Protein AF-A0A090VD63-F1 (afdb_monomer)

Mean predicted aligned error: 8.0 Å

Sequence (134 aa):
MLKMKHLLLFFITIGLLSCNNEKILELPEINYSSISKIDDISAAYLFYNSEKDSIELNRKNLISTTNWLVNVDKRLSLKLAIPQITFLQNKKKNAGHKKEGAKNYFTCNDTSLKTLGFIEFTETVYHQKLVWNT

Organism: NCBI:txid221126

Radius of gyration: 21.0 Å; Cα contacts (8 Å, |Δi|>4): 183; chains: 1; bounding box: 51×64×44 Å

Solvent-accessible surface area (backbone atoms only — not comparable to full-atom values): 8198 Å² total; per-residue (Å²): 118,68,70,59,56,53,52,52,52,51,54,52,58,59,66,73,64,74,74,82,82,78,84,87,72,68,64,55,78,39,75,71,52,98,35,69,81,82,74,64,70,22,72,39,43,41,38,68,35,80,90,74,76,42,78,46,66,56,70,88,67,56,55,57,50,28,24,35,36,45,41,63,29,82,82,50,50,66,86,62,44,48,61,53,54,52,49,49,53,51,56,42,74,68,36,94,67,58,44,90,89,49,46,33,25,37,56,27,37,14,66,70,78,73,41,54,16,45,47,78,48,66,85,66,82,85,85,78,80,82,77,76,89,123

Foldseek 3Di:
DVVVVVVVVVVVVVVVPPDDPDQDADFAEDQDAPDFDFPFEFEWEWGQDPVVRATDIPVVRDDLAGAYAYGYHPPDDCVRVVVVVVVVLVCSVPDPDYHPPRFYWYWHQHPNVRGIHTDTCSPPDDDDDPPDPD

Secondary structure (DSSP, 8-state):
-HHHHHHHHHHHHHHTT--------PPPEES--S-----SEEEEEEEEETTTTEEEE-GGG--TTSEEEEEE-TTS-HHHHHHHHHHHHHHHHT-SS--TT--EEEEEEETTTTEEEEEE-TTPPPPPP-----

Nearest PDB structures (foldseek):
  2bgg-assembly2_B  TM=2.811E-01  e=1.781E+00  Archaeoglobus fulgidus
  6xup-assembly1_B  TM=3.380E-01  e=4.978E+00  Archaeoglobus fulgidus
  2w42-assembly2_B  TM=2.960E-01  e=4.378E+00  Archaeoglobus fulgidus

pLDDT: mean 87.63, std 12.48, range [44.25, 98.25]

Structure (mmCIF, N/CA/C/O backbone):
data_AF-A0A090VD63-F1
#
_entry.id   AF-A0A090VD63-F1
#
loop_
_atom_site.group_PDB
_atom_site.id
_atom_site.type_symbol
_atom_site.label_atom_id
_atom_site.label_alt_id
_atom_site.label_comp_id
_atom_site.label_asym_id
_atom_site.label_entity_id
_atom_site.label_seq_id
_atom_site.pdbx_PDB_ins_code
_atom_site.Cartn_x
_atom_site.Cartn_y
_atom_site.Cartn_z
_atom_site.occupancy
_atom_site.B_iso_or_equiv
_atom_site.auth_seq_id
_atom_site.auth_comp_id
_atom_site.auth_asym_id
_atom_site.auth_atom_id
_atom_site.pdbx_PDB_model_num
ATOM 1 N N . MET A 1 1 ? 32.425 48.225 1.135 1.00 52.97 1 MET A N 1
ATOM 2 C CA . MET A 1 1 ? 31.285 47.831 0.269 1.00 52.97 1 MET A CA 1
ATOM 3 C C . MET A 1 1 ? 31.408 46.434 -0.353 1.00 52.97 1 MET A C 1
ATOM 5 O O . MET A 1 1 ? 30.395 45.757 -0.449 1.00 52.97 1 MET A O 1
ATOM 9 N N . LEU A 1 2 ? 32.606 45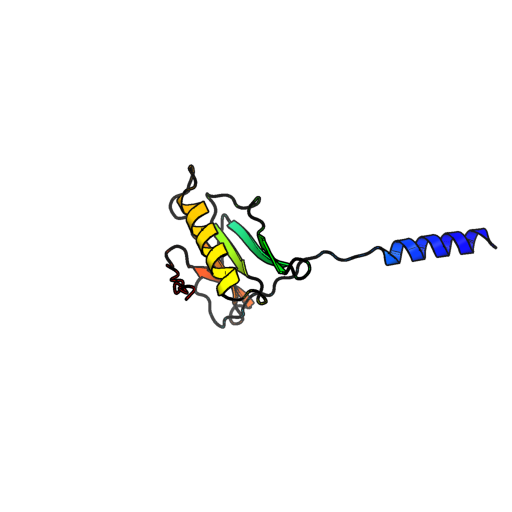.960 -0.734 1.00 56.66 2 LEU A N 1
ATOM 10 C CA . LEU A 1 2 ? 32.789 44.657 -1.404 1.00 56.66 2 LEU A CA 1
ATOM 11 C C . LEU A 1 2 ? 32.387 43.434 -0.537 1.00 56.66 2 LEU A C 1
ATOM 13 O O . LEU A 1 2 ? 31.745 42.514 -1.032 1.00 56.66 2 LEU A O 1
ATOM 17 N N . LYS A 1 3 ? 32.661 43.460 0.780 1.00 59.09 3 LYS A N 1
ATOM 18 C CA . LYS A 1 3 ? 32.334 42.365 1.724 1.00 59.09 3 LYS A CA 1
ATOM 19 C C . LYS A 1 3 ? 30.834 42.035 1.832 1.00 59.09 3 LYS A C 1
ATOM 21 O O . LYS A 1 3 ? 30.494 40.861 1.905 1.00 59.09 3 LYS A O 1
ATOM 26 N N . MET A 1 4 ? 29.936 43.030 1.798 1.00 64.62 4 MET A N 1
ATOM 27 C CA . MET A 1 4 ? 28.485 42.766 1.853 1.00 64.62 4 MET A CA 1
ATOM 28 C C . MET A 1 4 ? 27.946 42.175 0.548 1.00 64.62 4 MET A C 1
ATOM 30 O O . MET A 1 4 ? 27.049 41.343 0.595 1.00 64.62 4 MET A O 1
ATOM 34 N N . LYS A 1 5 ? 28.525 42.540 -0.607 1.00 66.19 5 LYS A N 1
ATOM 35 C CA . LYS A 1 5 ? 28.164 41.956 -1.910 1.00 66.19 5 LYS A CA 1
ATOM 36 C C . LYS A 1 5 ? 28.511 40.464 -1.980 1.00 66.19 5 LYS A C 1
ATOM 38 O O . LYS A 1 5 ? 27.707 39.685 -2.476 1.00 66.19 5 LYS A O 1
ATOM 43 N N . HIS A 1 6 ? 29.664 40.061 -1.438 1.00 73.19 6 HIS A N 1
ATOM 44 C CA . HIS A 1 6 ? 30.054 38.647 -1.356 1.00 73.19 6 HIS A CA 1
ATOM 45 C C . HIS A 1 6 ? 29.200 37.850 -0.362 1.00 73.19 6 HIS A C 1
ATOM 47 O O . HIS A 1 6 ? 28.850 36.709 -0.647 1.00 73.19 6 HIS A O 1
ATOM 53 N N . LEU A 1 7 ? 28.812 38.459 0.764 1.00 78.62 7 LEU A N 1
ATOM 54 C CA . LEU A 1 7 ? 27.907 37.832 1.730 1.00 78.62 7 LEU A CA 1
ATOM 55 C C . LEU A 1 7 ? 26.501 37.629 1.141 1.00 78.62 7 LEU A C 1
ATOM 57 O O . LEU A 1 7 ? 25.914 36.565 1.300 1.00 78.62 7 LEU A O 1
ATOM 61 N N . LEU A 1 8 ? 25.988 38.618 0.403 1.00 81.56 8 LEU A N 1
ATOM 62 C CA . LEU A 1 8 ? 24.709 38.515 -0.302 1.00 81.56 8 LEU A CA 1
ATOM 63 C C . LEU A 1 8 ? 24.740 37.400 -1.361 1.00 81.56 8 LEU A C 1
ATOM 65 O O . LEU A 1 8 ? 23.808 36.608 -1.454 1.00 81.56 8 LEU A O 1
ATOM 69 N N . LEU A 1 9 ? 25.838 37.306 -2.119 1.00 81.75 9 LEU A N 1
ATOM 70 C CA . LEU A 1 9 ? 26.034 36.266 -3.130 1.00 81.75 9 LEU A CA 1
ATOM 71 C C . LEU A 1 9 ? 26.057 34.861 -2.504 1.00 81.75 9 LEU A C 1
ATOM 73 O O . LEU A 1 9 ? 25.448 33.945 -3.046 1.00 81.75 9 LEU A O 1
ATOM 77 N N . PHE A 1 10 ? 26.686 34.712 -1.334 1.00 82.00 10 PHE A N 1
ATOM 78 C CA . PHE A 1 10 ? 26.710 33.462 -0.572 1.00 82.00 10 PHE A CA 1
ATOM 79 C C . PHE A 1 10 ? 25.303 33.019 -0.128 1.00 82.00 10 PHE A C 1
ATOM 81 O O . PHE A 1 10 ? 24.922 31.866 -0.338 1.00 82.00 10 PHE A O 1
ATOM 88 N N . PHE A 1 11 ? 24.482 33.937 0.392 1.00 80.94 11 PHE A N 1
ATOM 89 C CA . PHE A 1 11 ? 23.092 33.628 0.752 1.00 80.94 11 PHE A CA 1
ATOM 90 C C . PHE A 1 11 ? 22.229 33.256 -0.463 1.00 80.94 11 PHE A C 1
ATOM 92 O O . PHE A 1 11 ? 21.422 32.332 -0.374 1.00 80.94 11 PHE A O 1
ATOM 99 N N . ILE A 1 12 ? 22.440 33.908 -1.613 1.00 82.44 12 ILE A N 1
ATOM 100 C CA . ILE A 1 12 ? 21.758 33.562 -2.871 1.00 82.44 12 ILE A CA 1
ATOM 101 C C . ILE A 1 12 ? 22.140 32.145 -3.320 1.00 82.44 12 ILE A C 1
ATOM 103 O O . ILE A 1 12 ? 21.263 31.365 -3.682 1.00 82.44 12 ILE A O 1
ATOM 107 N N . THR A 1 13 ? 23.421 31.769 -3.243 1.00 76.94 13 THR A N 1
ATOM 108 C CA . THR A 1 13 ? 23.856 30.414 -3.625 1.00 76.94 13 THR A CA 1
ATOM 109 C C . THR A 1 13 ? 23.294 29.312 -2.727 1.00 76.94 13 THR A C 1
ATOM 111 O O . THR A 1 13 ? 22.994 28.234 -3.226 1.00 76.94 13 THR A O 1
ATOM 114 N N . ILE A 1 14 ? 23.085 29.579 -1.433 1.00 76.31 14 ILE A N 1
ATOM 115 C CA . ILE A 1 14 ? 22.465 28.616 -0.506 1.00 76.31 14 ILE A CA 1
ATOM 116 C C . ILE A 1 14 ? 20.968 28.449 -0.803 1.00 76.31 14 ILE A C 1
ATOM 118 O O . ILE A 1 14 ? 20.458 27.332 -0.754 1.00 76.31 14 ILE A O 1
ATOM 122 N N . GLY A 1 15 ? 20.271 29.533 -1.164 1.00 72.94 15 GLY A N 1
ATOM 123 C CA . GLY A 1 15 ? 18.848 29.486 -1.515 1.00 72.94 15 GLY A CA 1
ATOM 124 C C . GLY A 1 15 ? 18.542 28.670 -2.778 1.00 72.94 15 GLY A C 1
ATOM 125 O O . GLY A 1 15 ? 17.472 28.078 -2.876 1.00 72.94 15 GLY A O 1
ATOM 126 N N . LEU A 1 16 ? 19.489 28.585 -3.720 1.00 72.94 16 LEU A N 1
ATOM 127 C CA . LEU A 1 16 ? 19.327 27.842 -4.978 1.00 72.94 16 LEU A CA 1
ATOM 128 C C . LEU A 1 16 ? 19.567 26.325 -4.846 1.00 72.94 16 LEU A C 1
ATOM 130 O O . LEU A 1 16 ? 19.292 25.588 -5.788 1.00 72.94 16 LEU A O 1
ATOM 134 N N . LEU A 1 17 ? 20.055 25.843 -3.697 1.00 67.56 17 LEU A N 1
ATOM 135 C CA . LEU A 1 17 ? 20.340 24.419 -3.461 1.00 67.56 17 LEU A CA 1
ATOM 136 C C . LEU A 1 17 ? 19.171 23.647 -2.828 1.00 67.56 17 LE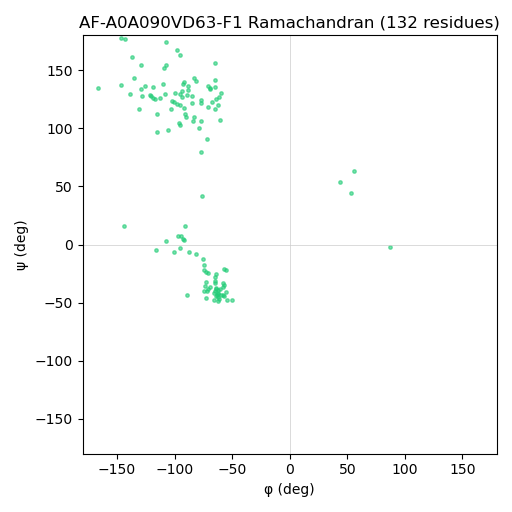U A C 1
ATOM 138 O O . LEU A 1 17 ? 19.317 22.464 -2.519 1.00 67.56 17 LEU A O 1
ATOM 142 N N . SER A 1 18 ? 18.005 24.272 -2.640 1.00 60.56 18 SER A N 1
ATOM 143 C CA . SER A 1 18 ? 16.816 23.569 -2.149 1.00 60.56 18 SER A CA 1
ATOM 144 C C . SER A 1 18 ? 16.176 22.750 -3.278 1.00 60.56 18 SER A C 1
ATOM 146 O O . SER A 1 18 ? 15.217 23.165 -3.922 1.00 60.56 18 SER A O 1
ATOM 148 N N . CYS A 1 19 ? 16.749 21.580 -3.561 1.00 63.97 19 CYS A N 1
ATOM 149 C CA . CYS A 1 19 ? 16.116 20.566 -4.397 1.00 63.97 19 CYS A CA 1
ATOM 150 C C . CYS A 1 19 ? 15.152 19.760 -3.518 1.00 63.97 19 CYS A C 1
ATOM 152 O O . CYS A 1 19 ? 15.589 19.022 -2.631 1.00 63.97 19 CYS A O 1
ATOM 154 N N . ASN A 1 20 ? 13.845 19.935 -3.726 1.00 59.75 20 ASN A N 1
ATOM 155 C CA . ASN A 1 20 ? 12.840 19.189 -2.979 1.00 59.75 20 ASN A CA 1
ATOM 156 C C . ASN A 1 20 ? 12.745 17.757 -3.529 1.00 59.75 20 ASN A C 1
ATOM 158 O O . ASN A 1 20 ? 12.210 17.539 -4.613 1.00 59.75 20 ASN A O 1
ATOM 162 N N . ASN A 1 21 ? 13.263 16.784 -2.779 1.00 69.75 21 ASN A N 1
ATOM 163 C CA . ASN A 1 21 ? 13.218 15.358 -3.131 1.00 69.75 21 ASN A CA 1
ATOM 164 C C . ASN A 1 21 ? 11.969 14.652 -2.568 1.00 69.75 21 ASN A C 1
ATOM 166 O O . ASN A 1 21 ? 11.938 13.421 -2.466 1.00 69.75 21 ASN A O 1
ATOM 170 N N . GLU A 1 22 ? 10.963 15.417 -2.142 1.00 74.25 22 GLU A N 1
ATOM 171 C CA . GLU A 1 22 ? 9.716 14.877 -1.613 1.00 74.25 22 GLU A CA 1
ATOM 172 C C . GLU A 1 22 ? 8.964 14.095 -2.690 1.00 74.25 22 GLU A C 1
ATOM 174 O O . GLU A 1 22 ? 8.660 14.587 -3.777 1.00 74.25 22 GLU A O 1
ATOM 179 N N . LYS A 1 23 ? 8.652 12.839 -2.371 1.00 81.69 23 LYS A N 1
ATOM 180 C CA . LYS A 1 23 ? 7.863 11.969 -3.239 1.00 81.69 23 LYS A CA 1
ATOM 181 C C . LYS A 1 23 ? 6.402 12.119 -2.866 1.00 81.69 23 LYS A C 1
ATOM 183 O O . LYS A 1 23 ? 5.994 11.706 -1.783 1.00 81.69 23 LYS A O 1
ATOM 188 N N . ILE A 1 24 ? 5.62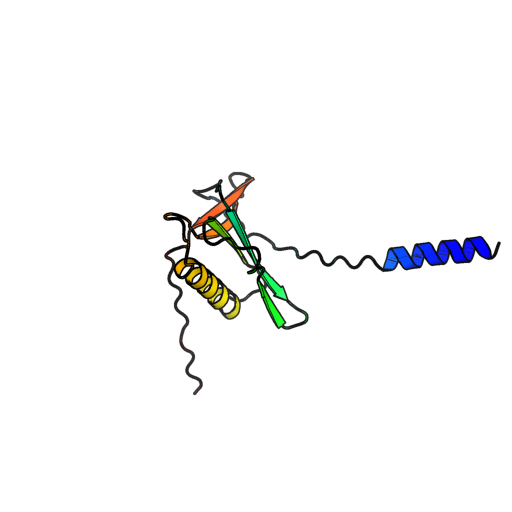8 12.697 -3.775 1.00 87.50 24 ILE A N 1
ATOM 189 C CA . ILE A 1 24 ? 4.183 12.855 -3.627 1.00 87.50 24 ILE A CA 1
ATOM 190 C C . ILE A 1 24 ? 3.499 11.669 -4.308 1.00 87.50 24 ILE A C 1
ATOM 192 O O . ILE A 1 24 ? 3.823 11.323 -5.444 1.00 87.50 24 ILE A O 1
ATOM 196 N N . LEU A 1 25 ? 2.552 11.049 -3.608 1.00 91.94 25 LEU A N 1
ATOM 197 C CA . LEU A 1 25 ? 1.658 10.034 -4.155 1.00 91.94 25 LEU A CA 1
ATOM 198 C C . LEU A 1 25 ? 0.219 10.509 -3.984 1.00 91.94 25 LEU A C 1
ATOM 200 O O . LEU A 1 25 ? -0.191 10.880 -2.887 1.00 91.94 25 LEU A O 1
ATOM 204 N N . GLU A 1 26 ? -0.535 10.483 -5.076 1.00 94.38 26 GLU A N 1
ATOM 205 C CA . GLU A 1 26 ? -1.960 10.801 -5.073 1.00 94.38 26 GLU A CA 1
ATOM 206 C C . GLU A 1 26 ? -2.778 9.543 -4.780 1.00 94.38 26 GLU A C 1
ATOM 208 O O . GLU A 1 26 ? -2.542 8.486 -5.372 1.00 94.38 26 GLU A O 1
ATOM 213 N N . LEU A 1 27 ? -3.739 9.659 -3.865 1.00 96.06 27 LEU A N 1
ATOM 214 C CA . LEU A 1 27 ? -4.652 8.570 -3.538 1.00 96.06 27 LEU A CA 1
ATOM 215 C C . LEU A 1 27 ? -5.817 8.530 -4.536 1.00 96.06 27 LEU A C 1
ATOM 217 O O . LEU A 1 27 ? -6.314 9.588 -4.925 1.00 96.06 27 LEU A O 1
ATOM 221 N N . PRO A 1 28 ? -6.298 7.335 -4.919 1.00 95.75 28 PRO A N 1
ATOM 222 C CA . PRO A 1 28 ? -7.521 7.216 -5.700 1.00 95.75 28 PRO A CA 1
ATOM 223 C C . PRO A 1 28 ? -8.723 7.706 -4.886 1.00 95.75 28 PRO A C 1
ATOM 225 O O . PRO A 1 28 ? -8.817 7.447 -3.683 1.00 95.75 28 PRO A O 1
ATOM 228 N N . GLU A 1 29 ? -9.654 8.384 -5.547 1.00 96.69 29 GLU A N 1
ATOM 229 C CA . GLU A 1 29 ? -10.899 8.839 -4.931 1.00 96.69 29 GLU A CA 1
ATOM 230 C C . GLU A 1 29 ? -11.990 7.773 -5.041 1.00 96.69 29 GLU A C 1
ATOM 232 O O . GLU A 1 29 ? -12.185 7.162 -6.093 1.00 96.69 29 GLU A O 1
ATOM 237 N N . ILE A 1 30 ? -12.717 7.572 -3.945 1.00 96.31 30 ILE A N 1
ATOM 238 C CA . ILE A 1 30 ? -13.908 6.724 -3.877 1.00 96.31 30 ILE A CA 1
ATOM 239 C C . ILE A 1 30 ? -15.056 7.507 -3.239 1.00 96.31 30 ILE A C 1
ATOM 241 O O . ILE A 1 30 ? -14.848 8.462 -2.487 1.00 96.31 30 ILE A O 1
ATOM 245 N N . ASN A 1 31 ? -16.288 7.119 -3.559 1.00 95.31 31 ASN A N 1
ATOM 246 C CA . ASN A 1 31 ? -17.499 7.748 -3.025 1.00 95.31 31 ASN A CA 1
ATOM 247 C C . ASN A 1 31 ? -18.070 7.021 -1.800 1.00 95.31 31 ASN A C 1
ATOM 249 O O . ASN A 1 31 ? -19.078 7.464 -1.262 1.00 95.31 31 ASN A O 1
ATOM 253 N N . TYR A 1 32 ? -17.465 5.903 -1.397 1.00 94.69 32 TYR A N 1
ATOM 254 C CA . TYR A 1 32 ? -17.827 5.154 -0.203 1.00 94.69 32 TYR A CA 1
ATOM 255 C C . TYR A 1 32 ? -16.744 4.128 0.136 1.00 94.69 32 TYR A C 1
ATOM 257 O O . TYR A 1 32 ? -16.304 3.372 -0.734 1.00 94.69 32 TYR A O 1
ATOM 265 N N . SER A 1 33 ? -16.374 4.042 1.409 1.00 93.44 33 SER A N 1
ATOM 266 C CA . SER A 1 33 ? -15.614 2.936 1.977 1.00 93.44 33 SER A CA 1
ATOM 267 C C . SER A 1 33 ? -16.333 2.338 3.178 1.00 93.44 33 SER A C 1
ATOM 269 O O . SER A 1 33 ? -16.785 3.046 4.076 1.00 93.44 33 SER A O 1
ATOM 271 N N . SER A 1 34 ? -16.368 1.009 3.251 1.00 94.12 34 SER A N 1
ATOM 272 C CA . SER A 1 34 ? -16.844 0.303 4.443 1.00 94.12 34 SER A CA 1
ATOM 273 C C . SER A 1 34 ? -15.835 0.328 5.598 1.00 94.12 34 SER A C 1
ATOM 275 O O . SER A 1 34 ? -16.182 -0.061 6.711 1.00 94.12 34 SER A O 1
ATOM 277 N N . ILE A 1 35 ? -14.580 0.732 5.350 1.00 96.81 35 ILE A N 1
ATOM 278 C CA . ILE A 1 35 ? -13.494 0.718 6.336 1.00 96.81 35 ILE A CA 1
ATOM 279 C C . ILE A 1 35 ? -12.797 2.079 6.324 1.00 96.81 35 ILE A C 1
ATOM 281 O O . ILE A 1 35 ? -12.166 2.446 5.339 1.00 96.81 35 ILE A O 1
ATOM 285 N N . SER A 1 36 ? -12.858 2.800 7.442 1.00 95.81 36 SER A N 1
ATOM 286 C CA . SER A 1 36 ? -12.285 4.149 7.584 1.00 95.81 36 SER A CA 1
ATOM 287 C C . SER A 1 36 ? -11.153 4.245 8.611 1.00 95.81 36 SER A C 1
ATOM 289 O O . SER A 1 36 ? -10.521 5.291 8.754 1.00 95.81 36 SER A O 1
ATOM 291 N N . LYS A 1 37 ? -10.872 3.156 9.336 1.00 96.19 37 LYS A N 1
ATOM 292 C CA . LYS A 1 37 ? -9.796 3.091 10.327 1.00 96.19 37 LYS A CA 1
ATOM 293 C C . LYS A 1 37 ? -9.183 1.697 10.379 1.00 96.19 37 LYS A C 1
ATOM 295 O O . LYS A 1 37 ? -9.901 0.700 10.377 1.00 96.19 37 LYS A O 1
ATOM 300 N N . ILE A 1 38 ? -7.855 1.651 10.456 1.00 96.56 38 ILE A N 1
ATOM 301 C CA . ILE A 1 38 ? -7.061 0.433 10.623 1.00 96.56 38 ILE A CA 1
ATOM 302 C C . ILE A 1 38 ? -5.943 0.743 11.616 1.00 96.56 38 ILE A C 1
ATOM 304 O O . ILE A 1 38 ? -5.222 1.726 11.451 1.00 96.56 38 ILE A O 1
ATOM 308 N N . ASP A 1 39 ? -5.794 -0.105 12.626 1.00 95.81 39 ASP A N 1
ATOM 309 C CA . ASP A 1 39 ? -4.712 -0.019 13.604 1.00 95.81 39 ASP A CA 1
ATOM 310 C C . ASP A 1 39 ? -3.567 -0.981 13.237 1.00 95.81 39 ASP A C 1
ATOM 312 O O . ASP A 1 39 ? -3.729 -1.872 12.398 1.00 95.81 39 ASP A O 1
ATOM 316 N N . ASP A 1 40 ? -2.409 -0.815 13.887 1.00 95.69 40 ASP A N 1
ATOM 317 C CA . ASP A 1 40 ? -1.237 -1.690 13.719 1.00 95.69 40 ASP A CA 1
ATOM 318 C C . ASP A 1 40 ? -0.807 -1.786 12.244 1.00 95.69 40 ASP A C 1
ATOM 320 O O . ASP A 1 40 ? -0.925 -2.839 11.621 1.00 95.69 40 ASP A O 1
ATOM 324 N N . ILE A 1 41 ? -0.388 -0.657 11.656 1.00 96.62 41 ILE A N 1
ATOM 325 C CA . ILE A 1 41 ? -0.146 -0.522 10.211 1.00 96.62 41 ILE A CA 1
ATOM 326 C C . ILE A 1 41 ? 1.338 -0.402 9.833 1.00 96.62 41 ILE A C 1
ATOM 328 O O . ILE A 1 41 ? 2.167 0.147 10.556 1.00 96.62 41 ILE A O 1
ATOM 332 N N . SER A 1 42 ? 1.671 -0.840 8.622 1.00 96.56 42 SER A N 1
ATOM 333 C CA . SER A 1 42 ? 2.878 -0.441 7.896 1.00 96.56 42 SER A CA 1
ATOM 334 C C . SER A 1 42 ? 2.500 0.027 6.493 1.00 96.56 42 SER A C 1
ATOM 336 O O . SER A 1 42 ? 1.819 -0.684 5.756 1.00 96.56 42 SER A O 1
ATOM 338 N N . ALA A 1 43 ? 2.947 1.222 6.108 1.00 96.62 43 ALA A N 1
ATOM 339 C CA . ALA A 1 43 ? 2.675 1.773 4.785 1.00 96.62 43 ALA A CA 1
ATOM 340 C C . ALA A 1 43 ? 3.700 1.268 3.760 1.00 96.62 43 ALA A C 1
ATOM 342 O O . ALA A 1 43 ? 4.905 1.485 3.910 1.00 96.62 43 ALA A O 1
ATOM 343 N N . ALA A 1 44 ? 3.219 0.619 2.704 1.00 97.38 44 ALA A N 1
ATOM 344 C CA . ALA A 1 44 ? 3.985 0.276 1.517 1.00 97.38 44 ALA A CA 1
ATOM 345 C C . ALA A 1 44 ? 3.688 1.296 0.415 1.00 97.38 44 ALA A C 1
ATOM 347 O O . ALA A 1 44 ? 2.530 1.566 0.111 1.00 97.38 44 ALA A O 1
ATOM 348 N N . TYR A 1 45 ? 4.731 1.844 -0.194 1.00 96.81 45 TYR A N 1
ATOM 349 C CA . TYR A 1 45 ? 4.637 2.787 -1.301 1.00 96.81 45 TYR A CA 1
ATOM 350 C C . TYR A 1 45 ? 5.366 2.217 -2.509 1.00 96.81 45 TYR A C 1
ATOM 352 O O . TYR A 1 45 ? 6.529 1.822 -2.401 1.00 96.81 45 TYR A O 1
ATOM 360 N N . LEU A 1 46 ? 4.677 2.177 -3.645 1.00 96.69 46 LEU A N 1
ATOM 361 C CA . LEU A 1 46 ? 5.247 1.859 -4.948 1.00 96.69 46 LEU A CA 1
ATOM 362 C C . LEU A 1 46 ? 5.335 3.169 -5.727 1.00 96.69 46 LEU A C 1
ATOM 364 O O . LEU A 1 46 ? 4.337 3.617 -6.286 1.00 96.69 46 LEU A O 1
ATOM 368 N N . PHE A 1 47 ? 6.516 3.783 -5.744 1.00 95.62 47 PHE A N 1
ATOM 369 C CA . PHE A 1 47 ? 6.764 5.021 -6.477 1.00 95.62 47 PHE A CA 1
ATOM 370 C C . PHE A 1 47 ? 7.300 4.724 -7.871 1.00 95.62 47 PHE A C 1
ATOM 372 O O . PHE A 1 47 ? 8.187 3.883 -8.034 1.00 95.62 47 PHE A O 1
ATOM 379 N N . TYR A 1 48 ? 6.814 5.457 -8.869 1.00 94.06 48 TYR A N 1
ATOM 380 C CA . TYR A 1 48 ? 7.460 5.467 -10.173 1.00 94.06 48 TYR A CA 1
ATOM 381 C C . TYR A 1 48 ? 8.712 6.350 -10.126 1.00 94.06 48 TYR A C 1
ATOM 383 O O . TYR A 1 48 ? 8.651 7.530 -9.766 1.00 94.06 48 TYR A O 1
ATOM 391 N N . ASN A 1 49 ? 9.853 5.773 -10.489 1.00 90.62 49 ASN A N 1
ATOM 392 C CA . ASN A 1 49 ? 11.112 6.478 -10.659 1.00 90.62 49 ASN A CA 1
ATOM 393 C C . ASN A 1 49 ? 11.283 6.824 -12.142 1.00 90.62 49 ASN A C 1
ATOM 395 O O . ASN A 1 49 ? 11.625 5.961 -12.950 1.00 90.62 49 ASN A O 1
ATOM 399 N N . SER A 1 50 ? 11.066 8.096 -12.476 1.00 86.44 50 SER A N 1
ATOM 400 C CA . SER A 1 50 ? 11.174 8.607 -13.845 1.00 86.44 50 SER A CA 1
ATOM 401 C C . SER A 1 50 ? 12.607 8.677 -14.371 1.00 86.44 50 SER A C 1
ATOM 403 O O . SER A 1 50 ? 12.796 8.643 -15.578 1.00 86.44 50 SER A O 1
ATOM 405 N N . GLU A 1 51 ? 13.615 8.774 -13.501 1.00 87.19 51 GLU A N 1
ATOM 406 C CA . GLU A 1 51 ? 15.025 8.844 -13.915 1.00 87.19 51 GLU A CA 1
ATOM 407 C C . GLU A 1 51 ? 15.545 7.488 -14.398 1.00 87.19 51 GLU A C 1
ATOM 409 O O . GLU A 1 51 ? 16.366 7.411 -15.306 1.00 87.19 51 GLU A O 1
ATOM 414 N N . LYS A 1 52 ? 15.079 6.414 -13.756 1.00 87.06 52 LYS A N 1
ATOM 415 C CA . LYS A 1 52 ? 15.541 5.041 -13.992 1.00 87.06 52 LYS A CA 1
ATOM 416 C C . LYS A 1 52 ? 14.523 4.176 -14.727 1.00 87.06 52 LYS A C 1
ATOM 418 O O . LYS A 1 52 ? 14.769 2.981 -14.847 1.00 87.06 52 LYS A O 1
ATOM 423 N N . ASP A 1 53 ? 13.385 4.751 -15.118 1.00 85.25 53 ASP A N 1
ATOM 424 C CA . ASP A 1 53 ? 12.227 4.036 -15.673 1.00 85.25 53 ASP A CA 1
ATOM 425 C C . ASP A 1 53 ? 11.912 2.752 -14.879 1.00 85.25 53 ASP A C 1
ATOM 427 O O . ASP A 1 53 ? 11.935 1.626 -15.375 1.00 85.25 53 ASP A O 1
ATOM 431 N N . SER A 1 54 ? 11.754 2.908 -13.561 1.00 89.19 54 SER A N 1
ATOM 432 C CA . SER A 1 54 ? 11.669 1.771 -12.638 1.00 89.19 54 SER A CA 1
ATOM 433 C C . SER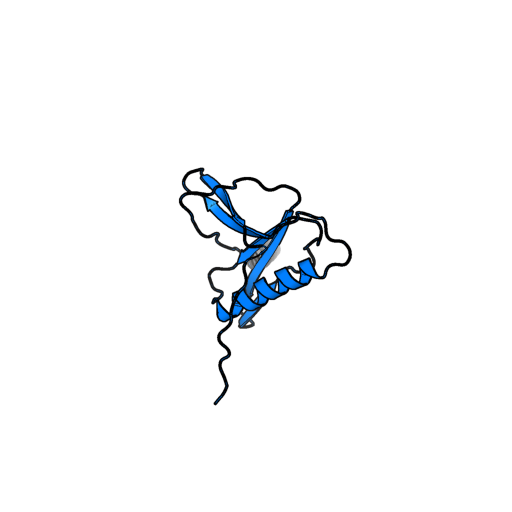 A 1 54 ? 10.740 2.037 -11.459 1.00 89.19 54 SER A C 1
ATOM 435 O O . SER A 1 54 ? 10.161 3.113 -11.321 1.00 89.19 54 SER A O 1
ATOM 437 N N . ILE A 1 55 ? 10.574 1.031 -10.600 1.00 93.81 55 ILE A N 1
ATOM 438 C CA . ILE A 1 55 ? 9.717 1.103 -9.416 1.00 93.81 55 ILE A CA 1
ATOM 439 C C . ILE A 1 55 ? 10.595 1.165 -8.176 1.00 93.81 55 ILE A C 1
ATOM 441 O O . ILE A 1 55 ? 11.459 0.312 -7.964 1.00 93.81 55 ILE A O 1
ATOM 445 N N . GLU A 1 56 ? 10.322 2.133 -7.314 1.00 94.12 56 GLU A N 1
ATOM 446 C CA . GLU A 1 56 ? 10.905 2.196 -5.987 1.00 94.12 56 GLU A CA 1
ATOM 447 C C . GLU A 1 56 ? 9.897 1.734 -4.937 1.00 94.12 56 GLU A C 1
ATOM 449 O O . GLU A 1 56 ? 8.805 2.283 -4.811 1.00 94.12 56 GLU A O 1
ATOM 454 N N . LEU A 1 57 ? 10.292 0.723 -4.162 1.00 93.81 57 LEU A N 1
ATOM 455 C CA . LEU A 1 57 ? 9.490 0.142 -3.092 1.00 93.81 57 LEU A CA 1
ATOM 456 C C . LEU A 1 57 ? 10.200 0.298 -1.743 1.00 93.81 57 LEU A C 1
ATOM 458 O O . LEU A 1 57 ? 11.319 -0.195 -1.557 1.00 93.81 57 LEU A O 1
ATOM 462 N N . ASN A 1 58 ? 9.515 0.872 -0.754 1.00 93.12 58 ASN A N 1
ATOM 463 C CA . ASN A 1 58 ? 10.014 1.079 0.614 1.00 93.12 58 ASN A CA 1
ATOM 464 C C . ASN A 1 58 ? 10.019 -0.208 1.481 1.00 93.12 58 ASN A C 1
ATOM 466 O O . ASN A 1 58 ? 9.704 -0.196 2.671 1.00 93.12 58 ASN A O 1
ATOM 470 N N . ARG A 1 59 ? 10.431 -1.347 0.907 1.00 85.75 59 ARG A N 1
ATOM 471 C CA . ARG A 1 59 ? 10.303 -2.696 1.498 1.00 85.75 59 ARG A CA 1
ATOM 472 C C . ARG A 1 59 ? 10.949 -2.892 2.875 1.00 85.75 59 ARG A C 1
ATOM 474 O O . ARG A 1 59 ? 10.628 -3.882 3.534 1.00 85.75 59 ARG A O 1
ATOM 481 N N . LYS A 1 60 ? 11.910 -2.039 3.253 1.00 87.12 60 LYS A N 1
ATOM 482 C CA . LYS A 1 60 ? 12.662 -2.126 4.517 1.00 87.12 60 LYS A CA 1
ATOM 483 C C . LYS A 1 60 ? 11.833 -1.682 5.727 1.00 87.12 60 LYS A C 1
ATOM 485 O O . LYS A 1 60 ? 12.126 -2.121 6.828 1.00 87.12 60 LYS A O 1
ATOM 490 N N . ASN A 1 61 ? 10.783 -0.888 5.510 1.00 89.12 61 ASN A N 1
ATOM 491 C CA . ASN A 1 61 ? 9.970 -0.306 6.583 1.00 89.12 61 ASN A CA 1
ATOM 492 C C . ASN A 1 61 ? 8.694 -1.122 6.868 1.00 89.12 61 ASN A C 1
ATOM 494 O O . ASN A 1 61 ? 7.829 -0.676 7.614 1.00 89.12 61 ASN A O 1
ATOM 498 N N . LEU A 1 62 ? 8.549 -2.297 6.244 1.00 93.88 62 LEU A N 1
ATOM 499 C CA . LEU A 1 62 ? 7.367 -3.148 6.374 1.00 93.88 62 LEU A CA 1
ATOM 500 C C . LEU A 1 62 ? 7.582 -4.215 7.443 1.00 93.88 62 LEU A C 1
ATOM 502 O O . LEU A 1 62 ? 8.466 -5.063 7.299 1.00 93.88 62 LEU A O 1
ATOM 506 N N . ILE A 1 63 ? 6.735 -4.201 8.469 1.00 93.38 63 ILE A N 1
ATOM 507 C CA . ILE A 1 63 ? 6.736 -5.178 9.560 1.00 93.38 63 ILE A CA 1
ATOM 508 C C . ILE A 1 63 ? 5.739 -6.290 9.209 1.00 93.38 63 ILE A C 1
ATOM 510 O O . ILE A 1 63 ? 4.591 -6.012 8.889 1.00 93.38 63 ILE A O 1
ATOM 514 N N . SER A 1 64 ? 6.140 -7.563 9.227 1.00 91.44 64 SER A N 1
ATOM 515 C CA . SER A 1 64 ? 5.284 -8.669 8.750 1.00 91.44 64 SER A CA 1
ATOM 516 C C . SER A 1 64 ? 4.007 -8.890 9.564 1.00 91.44 64 SER A C 1
ATOM 518 O O . SER A 1 64 ? 3.039 -9.436 9.039 1.00 91.44 64 SER A O 1
ATOM 520 N N . THR A 1 65 ? 4.004 -8.486 10.833 1.00 92.75 65 THR A N 1
ATOM 521 C CA . THR A 1 65 ? 2.900 -8.693 11.779 1.00 92.75 65 THR A CA 1
ATOM 522 C C . THR A 1 65 ? 1.834 -7.597 11.751 1.00 92.75 65 THR A C 1
ATOM 524 O O . THR A 1 65 ? 0.818 -7.756 12.416 1.00 92.75 65 THR A O 1
ATOM 527 N N . THR A 1 66 ? 2.041 -6.513 11.001 1.00 95.88 66 THR A N 1
ATOM 528 C CA . THR A 1 66 ? 1.119 -5.368 10.907 1.00 95.88 66 THR A CA 1
ATOM 529 C C . THR A 1 66 ? 0.189 -5.507 9.699 1.00 95.88 66 THR A C 1
ATOM 531 O O . THR A 1 66 ? 0.464 -6.259 8.759 1.00 95.88 66 THR A O 1
ATOM 534 N N . ASN A 1 67 ? -0.909 -4.758 9.665 1.00 97.38 67 ASN A N 1
ATOM 535 C CA . ASN A 1 67 ? -1.688 -4.523 8.452 1.00 97.38 67 ASN A CA 1
ATOM 536 C C . ASN A 1 67 ? -0.852 -3.728 7.442 1.00 97.38 67 ASN A C 1
ATOM 538 O O . ASN A 1 67 ? -0.185 -2.763 7.808 1.00 97.38 67 ASN A O 1
ATOM 542 N N . TRP A 1 68 ? -0.860 -4.112 6.165 1.00 97.44 68 TRP A N 1
ATOM 543 C CA . TRP A 1 68 ? -0.109 -3.372 5.145 1.00 97.44 68 TRP A CA 1
ATOM 544 C C . TRP A 1 68 ? -1.036 -2.467 4.352 1.00 97.44 68 TRP A C 1
ATOM 546 O O . TRP A 1 68 ? -1.985 -2.948 3.739 1.00 97.44 68 TRP A O 1
ATOM 556 N N . LEU A 1 69 ? -0.732 -1.171 4.350 1.00 98.00 69 LEU A N 1
ATOM 557 C CA . LEU A 1 69 ? -1.410 -0.180 3.520 1.00 98.00 69 LEU A CA 1
ATOM 558 C C . LEU A 1 69 ? -0.588 0.021 2.252 1.00 98.00 69 LEU A C 1
ATOM 560 O O . LEU A 1 69 ? 0.473 0.640 2.298 1.00 98.00 69 LEU A O 1
ATOM 564 N N . VAL A 1 70 ? -1.030 -0.555 1.141 1.00 97.94 70 VAL A N 1
ATOM 565 C CA . VAL A 1 70 ? -0.336 -0.493 -0.143 1.00 97.94 70 VAL A CA 1
ATOM 566 C C . VAL A 1 70 ? -0.843 0.701 -0.939 1.00 97.94 70 VAL A C 1
ATOM 568 O O . VAL A 1 70 ? -2.008 0.779 -1.312 1.00 97.94 70 VAL A O 1
ATOM 571 N N . ASN A 1 71 ? 0.065 1.628 -1.213 1.00 97.81 71 ASN A N 1
ATOM 572 C CA . ASN A 1 71 ? -0.174 2.844 -1.971 1.00 97.81 71 ASN A CA 1
ATOM 573 C C . ASN A 1 71 ? 0.606 2.753 -3.282 1.00 97.81 71 ASN A C 1
ATOM 575 O O . ASN A 1 71 ? 1.814 2.496 -3.279 1.00 97.81 71 ASN A O 1
ATOM 579 N N . VAL A 1 72 ? -0.087 2.942 -4.400 1.00 97.19 72 VAL A N 1
ATOM 580 C CA . VAL A 1 72 ? 0.470 2.762 -5.742 1.00 97.19 72 VAL A CA 1
ATOM 581 C C . VAL A 1 72 ? 0.439 4.093 -6.470 1.00 97.19 72 VAL A C 1
ATOM 583 O O . VAL A 1 72 ? -0.609 4.721 -6.573 1.00 97.19 72 VAL A O 1
ATOM 586 N N . ASP A 1 73 ? 1.590 4.527 -6.965 1.00 96.00 73 ASP A N 1
ATOM 587 C CA . ASP A 1 73 ? 1.694 5.719 -7.794 1.00 96.00 73 ASP A CA 1
ATOM 588 C C . ASP A 1 73 ? 0.881 5.545 -9.085 1.00 96.00 73 ASP A C 1
ATOM 590 O O . ASP A 1 73 ? 1.077 4.573 -9.820 1.00 96.00 73 ASP A O 1
ATOM 594 N N . LYS A 1 74 ? -0.008 6.502 -9.380 1.00 94.31 74 LYS A N 1
ATOM 595 C CA . LYS A 1 74 ? -0.903 6.480 -10.551 1.00 94.31 74 LYS A CA 1
ATOM 596 C C . LYS A 1 74 ? -0.178 6.332 -11.892 1.00 94.31 74 LYS A C 1
ATOM 598 O O . LYS A 1 74 ? -0.787 5.934 -12.879 1.00 94.31 74 LYS A O 1
ATOM 603 N N . ARG A 1 75 ? 1.114 6.676 -11.944 1.00 94.00 75 ARG A N 1
ATOM 604 C CA . ARG A 1 75 ? 1.948 6.571 -13.150 1.00 94.00 75 ARG A CA 1
ATOM 605 C C . ARG A 1 75 ? 2.338 5.127 -13.469 1.00 94.00 75 ARG A C 1
ATOM 607 O O . ARG A 1 75 ? 2.745 4.836 -14.591 1.00 94.00 75 ARG A O 1
ATOM 614 N N . LEU A 1 76 ? 2.226 4.214 -12.505 1.00 94.88 76 LEU A N 1
ATOM 615 C CA . LEU A 1 76 ? 2.543 2.807 -12.707 1.00 94.88 76 LEU A CA 1
ATOM 616 C C . LEU A 1 76 ? 1.425 2.104 -13.477 1.00 94.88 76 LEU A C 1
ATOM 618 O O . LEU A 1 76 ? 0.288 2.012 -13.022 1.00 94.88 76 LEU A O 1
ATOM 622 N N . SER A 1 77 ? 1.774 1.517 -14.622 1.00 92.75 77 SER A N 1
ATOM 623 C CA . SER A 1 77 ? 0.871 0.593 -15.310 1.00 92.75 77 SER A CA 1
ATOM 624 C C . SER A 1 77 ? 0.629 -0.666 -14.470 1.00 92.75 77 SER A C 1
ATOM 626 O O . SER A 1 77 ? 1.482 -1.079 -13.680 1.00 92.75 77 SER A O 1
ATOM 628 N N . LEU A 1 78 ? -0.492 -1.357 -14.700 1.00 92.75 78 LEU A N 1
ATOM 629 C CA . LEU A 1 78 ? -0.769 -2.641 -14.040 1.00 92.75 78 LEU A CA 1
ATOM 630 C C . LEU A 1 78 ? 0.336 -3.679 -14.295 1.00 92.75 78 LEU A C 1
ATOM 632 O O . LEU A 1 78 ? 0.679 -4.443 -13.396 1.00 92.75 78 LEU A O 1
ATOM 636 N N . LYS A 1 79 ? 0.951 -3.664 -15.487 1.00 90.19 79 LYS A N 1
ATOM 637 C CA . LYS A 1 79 ? 2.089 -4.534 -15.829 1.00 90.19 79 LYS A CA 1
ATOM 638 C C . LYS A 1 79 ? 3.268 -4.347 -14.867 1.00 90.19 79 LYS A C 1
ATOM 640 O O . LYS A 1 79 ? 3.971 -5.310 -14.589 1.00 90.19 79 LYS A O 1
ATOM 645 N N . LEU A 1 80 ? 3.471 -3.131 -14.361 1.00 91.44 80 LEU A N 1
ATOM 646 C CA . LEU A 1 80 ? 4.527 -2.787 -13.408 1.00 91.44 80 LEU A CA 1
ATOM 647 C C . LEU A 1 80 ? 4.075 -2.967 -11.951 1.00 91.44 80 LEU A C 1
ATOM 649 O O . LEU A 1 80 ? 4.806 -3.543 -11.145 1.00 91.44 80 LEU A O 1
ATOM 653 N N . ALA A 1 81 ? 2.863 -2.526 -11.611 1.00 94.50 81 ALA A N 1
ATOM 654 C CA . ALA A 1 81 ? 2.358 -2.539 -10.240 1.00 94.50 81 ALA A CA 1
ATOM 655 C C . ALA A 1 81 ? 2.010 -3.949 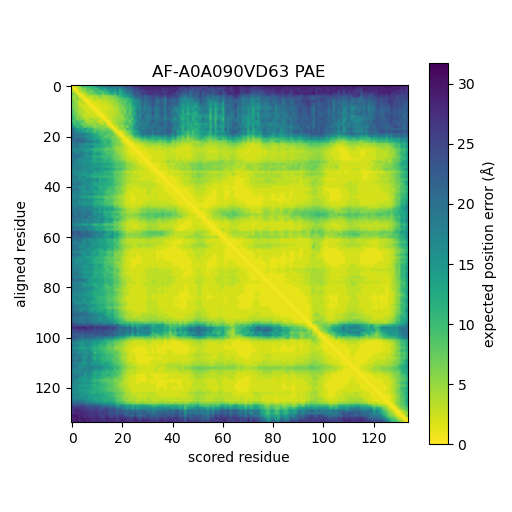-9.731 1.00 94.50 81 ALA A C 1
ATOM 657 O O . ALA A 1 81 ? 2.413 -4.324 -8.629 1.00 94.50 81 ALA A O 1
ATOM 658 N N . ILE A 1 82 ? 1.305 -4.760 -10.529 1.00 95.31 82 ILE A N 1
ATOM 659 C CA . ILE A 1 82 ? 0.818 -6.085 -10.110 1.00 95.31 82 ILE A CA 1
ATOM 660 C C . ILE A 1 82 ? 1.948 -7.044 -9.694 1.00 95.31 82 ILE A C 1
ATOM 662 O O . ILE A 1 82 ? 1.797 -7.685 -8.649 1.00 95.31 82 ILE A O 1
ATOM 666 N N . PRO A 1 83 ? 3.091 -7.151 -10.410 1.00 94.38 83 PRO A N 1
ATOM 667 C CA . PRO A 1 83 ? 4.217 -7.955 -9.933 1.00 94.38 83 PRO A CA 1
ATOM 668 C C . PRO A 1 83 ? 4.698 -7.551 -8.533 1.00 94.38 83 PRO A C 1
ATOM 670 O O . PRO A 1 83 ? 4.977 -8.415 -7.705 1.00 94.38 83 PRO A O 1
ATOM 673 N N . GLN A 1 84 ? 4.765 -6.247 -8.244 1.00 95.44 84 GLN A N 1
ATOM 674 C CA . GLN A 1 84 ? 5.226 -5.740 -6.948 1.00 95.44 84 GLN A CA 1
ATOM 675 C C . GLN A 1 84 ? 4.200 -5.984 -5.836 1.00 95.44 84 GLN A C 1
ATOM 677 O O . GLN A 1 84 ? 4.574 -6.380 -4.734 1.00 95.44 84 GLN A O 1
ATOM 682 N N . ILE A 1 85 ? 2.908 -5.812 -6.127 1.00 96.62 85 ILE A N 1
ATOM 683 C CA . ILE A 1 85 ? 1.816 -6.127 -5.193 1.00 96.62 85 ILE A CA 1
ATOM 684 C C . ILE A 1 85 ? 1.828 -7.624 -4.849 1.00 96.62 85 ILE A C 1
ATOM 686 O O . ILE A 1 85 ? 1.824 -7.993 -3.675 1.00 96.62 85 ILE A O 1
ATOM 690 N N . THR A 1 86 ? 1.950 -8.483 -5.864 1.00 95.50 86 THR A N 1
ATOM 691 C CA . THR A 1 86 ? 2.039 -9.943 -5.692 1.00 95.50 86 THR A CA 1
ATOM 692 C C . THR A 1 86 ? 3.281 -10.330 -4.882 1.00 95.50 86 THR A C 1
ATOM 694 O O . THR A 1 86 ? 3.218 -11.166 -3.979 1.00 95.50 86 THR A O 1
ATOM 697 N N . PHE A 1 87 ? 4.423 -9.690 -5.158 1.00 94.50 87 PHE A N 1
ATOM 698 C CA . PHE A 1 87 ? 5.649 -9.868 -4.381 1.00 94.50 87 PHE A CA 1
ATOM 699 C C . PHE A 1 87 ? 5.443 -9.515 -2.901 1.00 94.50 87 PHE A C 1
ATOM 701 O O . PHE A 1 87 ? 5.879 -10.270 -2.031 1.00 94.50 87 PHE A O 1
ATOM 708 N N . LEU A 1 88 ? 4.753 -8.411 -2.598 1.00 95.19 88 LEU A N 1
ATOM 709 C CA . LEU A 1 88 ? 4.420 -8.029 -1.226 1.00 95.19 88 LEU A CA 1
ATOM 710 C C . LEU A 1 88 ? 3.516 -9.072 -0.548 1.00 95.19 88 LEU A C 1
ATOM 712 O O . LEU A 1 88 ? 3.852 -9.522 0.549 1.00 95.19 88 LEU A O 1
ATOM 716 N N . GLN A 1 89 ? 2.436 -9.521 -1.199 1.00 94.19 89 GLN A N 1
ATOM 717 C CA . GLN A 1 89 ? 1.561 -10.576 -0.658 1.00 94.19 89 GLN A CA 1
ATOM 718 C C . GLN A 1 89 ? 2.361 -11.842 -0.308 1.00 94.19 89 GLN A C 1
ATOM 720 O O . GLN A 1 89 ? 2.270 -12.351 0.812 1.00 94.19 89 GLN A O 1
ATOM 725 N N . ASN A 1 90 ? 3.223 -12.299 -1.221 1.00 92.50 90 ASN A N 1
ATOM 726 C CA . ASN A 1 90 ? 4.073 -13.472 -1.008 1.00 92.50 90 ASN A CA 1
ATOM 727 C C . ASN A 1 90 ? 5.088 -13.262 0.121 1.00 92.50 90 ASN A C 1
ATOM 729 O O . ASN A 1 90 ? 5.244 -14.129 0.981 1.00 92.50 90 ASN A O 1
ATOM 733 N N . LYS A 1 91 ? 5.752 -12.100 0.163 1.00 91.56 91 LYS A N 1
ATOM 734 C CA . LYS A 1 91 ? 6.696 -11.749 1.233 1.00 91.56 91 LYS A CA 1
ATOM 735 C C . LYS A 1 91 ? 6.024 -11.820 2.604 1.00 91.56 91 LYS A C 1
ATOM 737 O O . LYS A 1 91 ? 6.612 -12.360 3.536 1.00 91.56 91 LYS A O 1
ATOM 742 N N . LYS A 1 92 ? 4.803 -11.292 2.727 1.00 90.88 92 LYS A N 1
ATOM 743 C CA . LYS A 1 92 ? 4.038 -11.338 3.978 1.00 90.88 92 LYS A CA 1
ATOM 744 C C . LYS A 1 92 ? 3.649 -12.766 4.351 1.00 90.88 92 LYS A C 1
ATOM 746 O O . LYS A 1 92 ? 3.886 -13.188 5.479 1.00 90.88 92 LYS A O 1
ATOM 751 N N . LYS A 1 93 ? 3.106 -13.528 3.395 1.00 88.50 93 LYS A N 1
ATOM 752 C CA . LYS A 1 93 ? 2.661 -14.919 3.595 1.00 88.50 93 LYS A CA 1
ATOM 753 C C . LYS A 1 93 ? 3.785 -15.840 4.082 1.00 88.50 93 LYS A C 1
ATOM 755 O O . LYS A 1 93 ? 3.535 -16.718 4.915 1.00 88.50 93 LYS A O 1
ATOM 760 N N . ASN A 1 94 ? 4.997 -15.599 3.581 1.00 88.88 94 ASN A N 1
ATOM 761 C CA . ASN A 1 94 ? 6.206 -16.376 3.855 1.00 88.88 94 ASN A CA 1
ATOM 762 C C . ASN A 1 94 ? 7.039 -15.846 5.038 1.00 88.88 94 ASN A C 1
ATOM 764 O O . ASN A 1 94 ? 8.118 -16.371 5.302 1.00 88.88 94 ASN A O 1
ATOM 768 N N . ALA A 1 95 ? 6.589 -14.808 5.750 1.00 87.31 95 ALA A N 1
ATOM 769 C CA . ALA A 1 95 ? 7.304 -14.310 6.921 1.00 87.31 95 ALA A CA 1
ATOM 770 C C . ALA A 1 95 ? 7.231 -15.315 8.088 1.00 87.31 95 ALA A C 1
ATOM 772 O O . ALA A 1 95 ? 6.155 -15.820 8.409 1.00 87.31 95 ALA A O 1
ATOM 773 N N . GLY A 1 96 ? 8.372 -15.580 8.739 1.00 76.75 96 GLY A N 1
ATOM 774 C CA . GLY A 1 96 ? 8.486 -16.582 9.813 1.00 76.75 96 GLY A CA 1
ATOM 775 C C . GLY A 1 96 ? 7.680 -16.254 11.075 1.00 76.75 96 GLY A C 1
ATOM 776 O O . GLY A 1 96 ? 7.155 -17.154 11.721 1.00 76.75 96 GLY A O 1
ATOM 777 N N . HIS A 1 97 ? 7.512 -14.966 11.383 1.00 72.88 97 HIS A N 1
ATOM 778 C CA . HIS A 1 97 ? 6.605 -14.481 12.421 1.00 72.88 97 HIS A CA 1
ATOM 779 C C . HIS A 1 97 ? 5.509 -13.647 11.756 1.00 72.88 97 HIS A C 1
ATOM 781 O O . HIS A 1 97 ? 5.705 -12.471 11.427 1.00 72.88 97 HIS A O 1
ATOM 787 N N . LYS A 1 98 ? 4.362 -14.280 11.509 1.00 71.06 98 LYS A N 1
ATOM 788 C CA . LYS A 1 98 ? 3.147 -13.624 11.021 1.00 71.06 98 LYS A CA 1
ATOM 789 C C . LYS A 1 98 ? 2.097 -13.621 12.122 1.00 71.06 98 LYS A C 1
ATOM 791 O O . LYS A 1 98 ? 1.934 -14.610 12.830 1.00 71.06 98 LYS A O 1
ATOM 796 N N . LYS A 1 99 ? 1.406 -12.493 12.263 1.00 75.06 99 LYS A N 1
ATOM 797 C CA . LYS A 1 99 ? 0.252 -12.361 13.149 1.00 75.06 99 LYS A CA 1
ATOM 798 C C . LYS A 1 99 ? -0.973 -12.851 12.390 1.00 75.06 99 LYS A C 1
ATOM 800 O O . LYS A 1 99 ? -1.213 -12.415 11.262 1.00 75.06 99 LYS A O 1
ATOM 805 N N . GLU A 1 100 ? -1.721 -13.764 12.991 1.00 74.44 100 GLU A N 1
ATOM 806 C CA . GLU A 1 100 ? -3.001 -14.204 12.447 1.00 74.44 100 GLU A CA 1
ATOM 807 C C . GLU A 1 100 ? -3.950 -12.998 12.339 1.00 74.44 100 GLU A C 1
ATOM 809 O O . GLU A 1 100 ? -4.050 -12.188 13.260 1.00 74.44 100 GLU A O 1
ATOM 814 N N . GLY A 1 101 ? -4.575 -12.820 11.174 1.00 81.94 101 GLY A N 1
ATOM 815 C CA . GLY A 1 101 ? -5.495 -11.708 10.913 1.00 81.94 101 GLY A CA 1
ATOM 816 C C . GLY A 1 101 ? -4.870 -10.400 10.406 1.00 81.94 101 GLY A C 1
ATOM 817 O O . GLY A 1 101 ? -5.620 -9.476 10.100 1.00 81.94 101 GLY A O 1
ATOM 818 N N . ALA A 1 102 ? -3.543 -10.295 10.255 1.00 92.81 102 ALA A N 1
ATOM 819 C CA . ALA A 1 102 ? -2.926 -9.131 9.610 1.00 92.81 102 ALA A CA 1
ATOM 820 C C . ALA A 1 102 ? -3.203 -9.123 8.094 1.00 92.81 102 ALA A C 1
ATOM 822 O O . ALA A 1 102 ? -2.756 -10.011 7.367 1.00 92.81 102 ALA A O 1
ATOM 823 N N . LYS A 1 103 ? -3.896 -8.090 7.609 1.00 96.25 103 LYS A N 1
ATOM 824 C CA . LYS A 1 103 ? -4.411 -7.994 6.232 1.00 96.25 103 LYS A CA 1
ATOM 825 C C . LYS A 1 103 ? -3.644 -6.985 5.376 1.00 96.25 103 LYS A C 1
ATOM 827 O O . LYS A 1 103 ? -2.730 -6.306 5.855 1.00 96.25 103 LYS A O 1
ATOM 832 N N . ASN A 1 104 ? -3.978 -6.926 4.092 1.00 97.31 104 ASN A N 1
ATOM 833 C CA . ASN A 1 104 ? -3.457 -5.961 3.132 1.00 97.31 104 ASN A CA 1
ATOM 834 C C . ASN A 1 104 ? -4.606 -5.118 2.574 1.00 97.31 104 ASN A C 1
ATOM 836 O O . ASN A 1 104 ? -5.651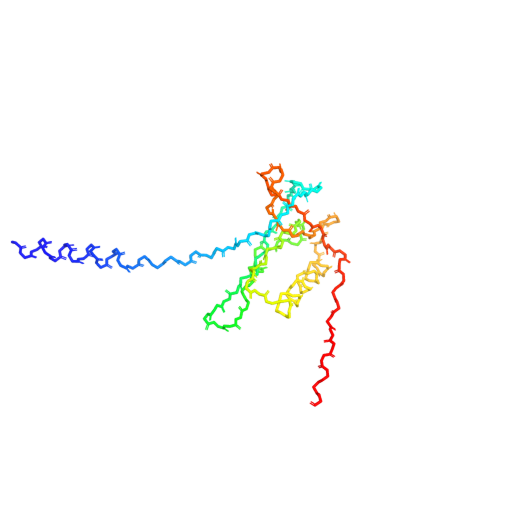 -5.658 2.211 1.00 97.31 104 ASN A O 1
ATOM 840 N N . TYR A 1 105 ? -4.392 -3.807 2.490 1.00 98.25 105 TYR A N 1
ATOM 841 C CA . TYR A 1 105 ? -5.393 -2.841 2.055 1.00 98.25 105 TYR A CA 1
ATOM 842 C C . TYR A 1 105 ? -4.797 -1.847 1.067 1.00 98.25 105 TYR A C 1
ATOM 844 O O . TYR A 1 105 ? -3.655 -1.424 1.240 1.00 98.25 105 TYR A O 1
ATOM 852 N N . PHE A 1 106 ? -5.564 -1.437 0.065 1.00 97.88 106 PHE A N 1
ATOM 853 C CA . PHE A 1 106 ? -5.301 -0.202 -0.662 1.00 97.88 106 PHE A CA 1
ATOM 854 C C . PHE A 1 106 ? -5.857 0.977 0.127 1.00 97.88 106 PHE A C 1
ATOM 856 O O . PHE A 1 106 ? -6.940 0.873 0.704 1.00 97.88 106 PHE A O 1
ATOM 863 N N . THR A 1 107 ? -5.129 2.090 0.138 1.00 98.00 107 THR A N 1
ATOM 864 C CA . THR A 1 107 ? -5.607 3.355 0.708 1.00 98.00 107 THR A CA 1
ATOM 865 C C . THR A 1 107 ? -6.286 4.182 -0.376 1.00 98.00 107 THR A C 1
ATOM 867 O O . THR A 1 107 ? -5.797 4.262 -1.505 1.00 98.00 107 THR A O 1
ATOM 870 N N . CYS A 1 108 ? -7.390 4.830 -0.033 1.00 97.38 108 CYS A N 1
ATOM 871 C CA . CYS A 1 108 ? -8.155 5.699 -0.918 1.00 97.38 108 CYS A CA 1
ATOM 872 C C . CYS A 1 108 ? -8.579 6.971 -0.172 1.00 97.38 108 CYS A C 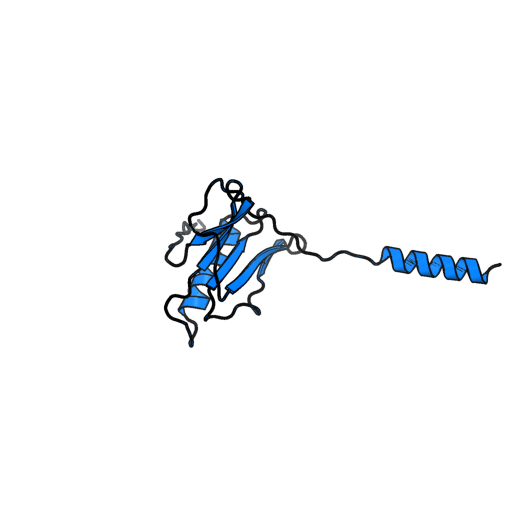1
ATOM 874 O O . CYS A 1 108 ? -8.608 6.998 1.058 1.00 97.38 108 CYS A O 1
ATOM 876 N N . ASN A 1 109 ? -8.936 8.014 -0.914 1.00 97.50 109 ASN A N 1
ATOM 877 C CA . ASN A 1 109 ? -9.618 9.192 -0.387 1.00 97.50 109 ASN A CA 1
ATOM 878 C C . ASN A 1 109 ? -11.136 8.968 -0.479 1.00 97.50 109 ASN A C 1
ATOM 880 O O . ASN A 1 109 ? -11.687 8.937 -1.580 1.00 97.50 109 ASN A O 1
ATOM 884 N N . ASP A 1 110 ? -11.811 8.777 0.655 1.00 97.50 110 ASP A N 1
ATOM 885 C CA . ASP A 1 110 ? -13.269 8.668 0.702 1.00 97.50 110 ASP A CA 1
ATOM 886 C C . ASP A 1 110 ? -13.891 10.065 0.753 1.00 97.50 110 ASP A C 1
ATOM 888 O O . ASP A 1 110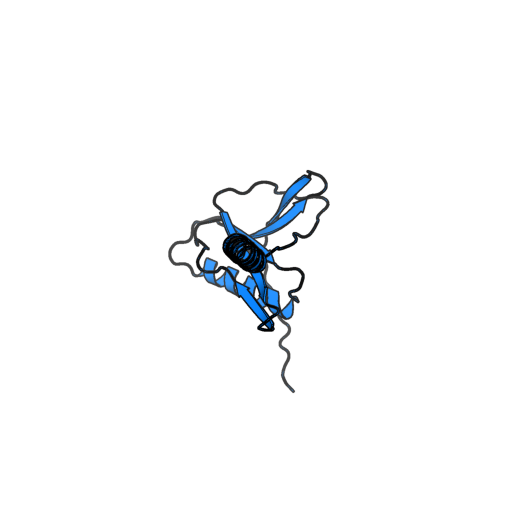 ? -13.875 10.758 1.774 1.00 97.50 110 ASP A O 1
ATOM 892 N N . THR A 1 111 ? -14.469 10.467 -0.374 1.00 97.19 111 THR A N 1
ATOM 893 C CA . THR A 1 111 ? -15.068 11.792 -0.564 1.00 97.19 111 THR A CA 1
ATOM 894 C C . THR A 1 111 ? -16.389 11.975 0.185 1.00 97.19 111 THR A C 1
ATOM 896 O O . THR A 1 111 ? -16.741 13.109 0.517 1.00 97.19 111 THR A O 1
ATOM 899 N N . SER A 1 112 ? -17.102 10.889 0.508 1.00 95.62 112 SER A N 1
ATOM 900 C CA . SER A 1 112 ? -18.380 10.952 1.231 1.00 95.62 112 SER A CA 1
ATOM 901 C C . SER A 1 112 ? -18.188 11.267 2.712 1.00 95.62 112 SER A C 1
ATOM 903 O O . SER A 1 112 ? -18.917 12.078 3.284 1.00 95.62 112 SER A O 1
ATOM 905 N N . LEU A 1 113 ? -17.159 10.669 3.312 1.00 93.12 113 LEU A N 1
ATOM 906 C CA . LEU A 1 113 ? -16.817 10.819 4.724 1.00 93.12 113 LEU A CA 1
ATOM 907 C C . LEU A 1 113 ? -15.664 11.808 4.959 1.00 93.12 113 LEU A C 1
ATOM 909 O O . LEU A 1 113 ? -15.365 12.128 6.108 1.00 93.12 113 LEU A O 1
ATOM 913 N N . LYS A 1 114 ? -15.032 12.305 3.885 1.00 95.06 114 LYS A N 1
ATOM 914 C CA . LYS A 1 114 ? -13.865 13.207 3.906 1.00 95.06 114 LYS A CA 1
ATOM 915 C C . LYS A 1 114 ? -12.719 12.657 4.763 1.00 95.06 114 LYS A C 1
ATOM 917 O O . LYS A 1 114 ? -12.128 13.370 5.572 1.00 95.06 114 LYS A O 1
ATOM 922 N N . THR A 1 115 ? -12.435 11.369 4.601 1.00 96.19 115 THR A N 1
ATOM 923 C CA . THR A 1 115 ? -11.428 10.625 5.370 1.00 96.19 115 THR A CA 1
ATOM 924 C C . THR A 1 115 ? -10.722 9.605 4.477 1.00 96.19 115 THR A C 1
ATOM 926 O O . THR A 1 115 ? -11.064 9.446 3.307 1.00 96.19 115 THR A O 1
ATOM 929 N N . LEU A 1 116 ? -9.734 8.892 5.015 1.00 97.31 116 LEU A N 1
ATOM 930 C CA . LEU A 1 116 ? -9.164 7.738 4.329 1.00 97.31 116 LEU A CA 1
ATOM 931 C C . LEU A 1 116 ? -10.174 6.588 4.288 1.00 97.31 116 LEU A C 1
ATOM 933 O O . LEU A 1 116 ? -10.785 6.247 5.300 1.00 97.31 116 LEU A O 1
ATOM 937 N N . GLY A 1 117 ? -10.299 5.975 3.118 1.00 97.81 117 GLY A N 1
ATOM 938 C CA . GLY A 1 117 ? -10.983 4.707 2.915 1.00 97.81 117 GLY A CA 1
ATOM 939 C C . GLY A 1 117 ? -9.984 3.590 2.645 1.00 97.81 117 GLY A C 1
ATOM 940 O O . GLY A 1 117 ? -8.880 3.835 2.148 1.00 97.81 117 GLY A O 1
ATOM 941 N N . PHE A 1 118 ? -10.374 2.357 2.950 1.00 98.12 118 PHE A N 1
ATOM 942 C CA . PHE A 1 118 ? -9.516 1.193 2.762 1.00 98.12 118 PHE A CA 1
ATOM 943 C C . PHE A 1 118 ? -10.227 0.079 1.997 1.00 98.12 118 PHE A C 1
ATOM 945 O O . PHE A 1 118 ? -11.365 -0.275 2.304 1.00 98.12 118 PHE A O 1
ATOM 952 N N . ILE A 1 119 ? -9.534 -0.496 1.011 1.00 97.44 119 ILE A N 1
ATOM 953 C CA . ILE A 1 119 ? -10.026 -1.622 0.206 1.00 97.44 119 ILE A CA 1
ATOM 954 C C . ILE A 1 119 ? -9.147 -2.836 0.480 1.00 97.44 119 ILE A C 1
ATOM 956 O O . ILE A 1 119 ? -7.970 -2.856 0.131 1.00 97.44 119 ILE A O 1
ATOM 960 N N . GLU A 1 120 ? -9.716 -3.843 1.126 1.00 97.38 120 GLU A N 1
ATOM 961 C CA . GLU A 1 120 ? -9.028 -5.081 1.493 1.00 97.38 120 GLU A CA 1
ATOM 962 C C . GLU A 1 120 ? -8.746 -5.951 0.254 1.00 97.38 120 GLU A C 1
ATOM 964 O O . GLU A 1 120 ? -9.605 -6.083 -0.616 1.00 97.38 120 GLU A O 1
ATOM 969 N N . PHE A 1 121 ? -7.540 -6.522 0.148 1.00 97.19 121 PHE A N 1
ATOM 970 C CA . PHE A 1 121 ? -7.135 -7.343 -1.008 1.00 97.19 121 PHE A CA 1
ATOM 971 C C . PHE A 1 121 ? -6.237 -8.543 -0.649 1.00 97.19 121 PHE A C 1
ATOM 973 O O . PHE A 1 121 ? -5.573 -9.113 -1.511 1.00 97.19 121 PHE A O 1
ATOM 980 N N . THR A 1 122 ? -6.172 -8.938 0.621 1.00 95.50 122 THR A N 1
ATOM 981 C CA . THR A 1 122 ? -5.271 -9.981 1.145 1.00 95.50 122 THR A CA 1
ATOM 982 C C . THR A 1 122 ? -5.340 -11.263 0.325 1.00 95.50 122 THR A C 1
ATOM 984 O O . THR A 1 122 ? -4.293 -11.755 -0.094 1.00 95.50 122 THR A O 1
ATOM 987 N N . GLU A 1 123 ? -6.554 -11.733 0.036 1.00 94.38 123 GLU A N 1
ATOM 988 C CA . GLU A 1 123 ? -6.820 -12.982 -0.692 1.00 94.38 123 GLU A CA 1
ATOM 989 C C . GLU A 1 123 ? -7.032 -12.779 -2.202 1.00 94.38 123 GLU A C 1
ATOM 991 O O . GLU A 1 123 ? -7.376 -13.715 -2.924 1.00 94.38 123 GLU A O 1
ATOM 996 N N . THR A 1 124 ? -6.820 -11.563 -2.714 1.00 96.06 124 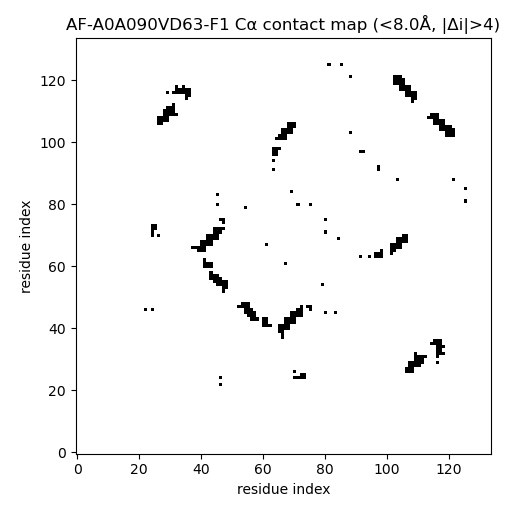THR A N 1
ATOM 997 C CA . THR A 1 124 ? -6.940 -11.284 -4.146 1.00 96.06 124 THR A CA 1
ATOM 998 C C . THR A 1 124 ? -5.829 -11.993 -4.912 1.00 96.06 124 THR A C 1
ATOM 1000 O O . THR A 1 124 ? -4.641 -11.754 -4.676 1.00 96.06 124 THR A O 1
ATOM 1003 N N . VAL A 1 125 ? -6.220 -12.839 -5.868 1.00 94.31 125 VAL A N 1
ATOM 1004 C CA . VAL A 1 125 ? -5.311 -13.545 -6.777 1.00 94.31 125 VAL A CA 1
ATOM 1005 C C . VAL A 1 125 ? -5.239 -12.797 -8.104 1.00 94.31 125 VAL A C 1
ATOM 1007 O O . VAL A 1 125 ? -6.243 -12.620 -8.792 1.00 94.31 125 VAL A O 1
ATOM 1010 N N . TYR A 1 126 ? -4.036 -12.370 -8.481 1.00 92.50 126 TYR A N 1
ATOM 1011 C CA . TYR A 1 126 ? -3.792 -11.694 -9.751 1.00 92.50 126 TYR A CA 1
ATOM 1012 C C . TYR A 1 126 ? -3.312 -12.681 -10.815 1.00 92.50 126 TYR A C 1
ATOM 1014 O O . TYR A 1 126 ? -2.342 -13.411 -10.612 1.00 92.50 126 TYR A O 1
ATOM 1022 N N . HIS A 1 127 ? -3.947 -12.654 -11.985 1.00 87.81 127 HIS A N 1
ATOM 1023 C CA . HIS A 1 127 ? -3.534 -13.445 -13.140 1.00 87.81 127 HIS A CA 1
ATOM 1024 C C . HIS A 1 127 ? -2.809 -12.554 -14.147 1.00 87.81 127 HIS A C 1
ATOM 1026 O O . HIS A 1 127 ? -3.398 -11.636 -14.716 1.00 87.81 127 HIS A O 1
ATOM 1032 N N . GLN A 1 128 ? -1.529 -12.829 -14.392 1.00 78.50 128 GLN A N 1
ATOM 1033 C CA . GLN A 1 128 ? -0.825 -12.243 -15.528 1.00 78.50 128 GLN A CA 1
ATOM 1034 C C . GLN A 1 128 ? -0.989 -13.151 -16.736 1.00 78.50 128 GLN A C 1
ATOM 1036 O O . GLN A 1 128 ? -0.731 -14.352 -16.672 1.00 78.50 128 GLN A O 1
ATOM 1041 N N . LYS A 1 129 ? -1.418 -12.566 -17.854 1.00 71.94 129 LYS A N 1
ATOM 1042 C CA . LYS A 1 129 ? -1.430 -13.266 -19.133 1.00 71.94 129 LYS A CA 1
ATOM 1043 C C . LYS A 1 129 ? 0.026 -13.555 -19.497 1.00 71.94 129 LYS A C 1
ATOM 1045 O O . LYS A 1 129 ? 0.810 -12.619 -19.649 1.00 71.94 129 LYS A O 1
ATOM 1050 N N . LEU A 1 130 ? 0.389 -14.834 -19.589 1.00 62.59 130 LEU A N 1
ATOM 1051 C CA . LEU A 1 130 ? 1.686 -15.240 -20.120 1.00 62.59 130 LEU A CA 1
ATOM 1052 C C . LEU A 1 130 ? 1.758 -14.735 -21.562 1.00 62.59 130 LEU A C 1
ATOM 1054 O O . LEU A 1 130 ? 1.047 -15.228 -22.437 1.00 62.59 130 LEU A O 1
ATOM 1058 N N . VAL A 1 131 ? 2.561 -13.699 -21.795 1.00 59.88 131 VAL A N 1
ATOM 1059 C CA . VAL A 1 131 ? 2.946 -13.320 -23.151 1.00 59.88 131 VAL A CA 1
ATOM 1060 C C . VAL A 1 131 ? 4.041 -14.299 -23.531 1.00 59.88 131 VAL A C 1
ATOM 1062 O O . VAL A 1 131 ? 5.172 -14.188 -23.065 1.00 59.88 131 VAL A O 1
ATOM 1065 N N . TRP A 1 132 ? 3.677 -15.315 -24.307 1.00 50.47 132 TRP A N 1
ATOM 1066 C CA . TRP A 1 132 ? 4.662 -16.133 -24.994 1.00 50.47 132 TRP A CA 1
ATOM 1067 C C . TRP A 1 132 ? 5.404 -15.210 -25.958 1.00 50.47 132 TRP A C 1
ATOM 1069 O O . TRP A 1 132 ? 4.777 -14.578 -26.807 1.00 50.47 132 TRP A O 1
ATOM 1079 N N . ASN A 1 133 ? 6.718 -15.086 -25.792 1.00 49.50 133 ASN A N 1
ATOM 1080 C CA . ASN A 1 133 ? 7.556 -14.444 -26.794 1.00 49.50 133 ASN A CA 1
ATOM 1081 C C . ASN A 1 133 ? 7.638 -15.415 -27.982 1.00 49.50 133 ASN A C 1
ATOM 1083 O O . ASN A 1 133 ? 8.462 -16.328 -27.962 1.00 49.50 133 ASN A O 1
ATOM 1087 N N . THR A 1 134 ? 6.717 -15.288 -28.937 1.00 44.25 134 THR A N 1
ATOM 1088 C CA . THR A 1 134 ? 6.866 -15.839 -30.295 1.00 44.25 134 THR A CA 1
ATOM 1089 C C . THR A 1 134 ? 7.775 -14.952 -31.117 1.00 44.25 134 THR A C 1
ATOM 1091 O O . THR A 1 134 ? 7.549 -13.720 -31.059 1.00 44.25 134 THR A O 1
#